Protein AF-A0A4W5PCH4-F1 (afdb_monomer_lite)

Radius of gyration: 14.99 Å; chains: 1; bounding box: 38×29×34 Å

pLDDT: mean 81.48, std 10.21, range [33.78, 93.38]

Foldseek 3Di:
DDKDKDADPPDQWDWDDDPNKIKIKGFPDGMDIDDVPDDDDGDMDIAMVPHDPDDDFDKDWDWDADPVGDDIGTAWIDTPPDIDGDDPHDDDDDD

InterPro domains:
  IPR013783 Immunoglobulin-like fold [G3DSA:2.60.40.10] (21-93)

Secondary structure (DSSP, 8-state):
--EEEEE--S-SEEEEEETTEEEEEE-S-SEEEEETTS------EEEEESPPSSPPPPEEEEEE--TTS---EEEEEEETTEEEE-TT-------

Organism: NCBI:txid62062

Sequence (95 aa):
EGTHNYTAGRSRQKVIHFNGVKLHVDSSQPSVFALRGSNATLSCQYWYEPELSSPRRVRVKWSWLPMVGGHETDVLVAIGPRIHSFGDFRYSSYS

Structure (mmCIF, N/CA/C/O backbone):
data_AF-A0A4W5PCH4-F1
#
_entry.id   AF-A0A4W5PCH4-F1
#
loop_
_atom_site.group_PDB
_atom_site.id
_atom_site.type_symbol
_atom_site.label_atom_id
_atom_site.label_alt_id
_atom_site.label_comp_id
_atom_site.label_asym_id
_atom_site.label_entity_id
_atom_site.label_seq_id
_atom_site.pdbx_PDB_ins_code
_atom_site.Cartn_x
_atom_site.Cartn_y
_atom_site.Cartn_z
_atom_site.occupancy
_atom_site.B_iso_or_equiv
_atom_site.auth_seq_id
_atom_site.auth_comp_id
_atom_site.auth_asym_id
_atom_site.auth_atom_id
_atom_site.pdbx_PDB_model_num
ATOM 1 N N . GLU A 1 1 ? 22.462 -7.958 -17.487 1.00 49.59 1 GLU A N 1
ATOM 2 C CA . GLU A 1 1 ? 21.396 -8.271 -16.511 1.00 49.59 1 GLU A CA 1
ATOM 3 C C . GLU A 1 1 ? 20.819 -6.964 -15.988 1.00 49.59 1 GLU A C 1
ATOM 5 O O . GLU A 1 1 ? 21.587 -6.032 -15.787 1.00 49.59 1 GLU A O 1
ATOM 10 N N . GLY A 1 2 ? 19.493 -6.836 -15.892 1.00 64.38 2 GLY A N 1
ATOM 11 C CA . GLY A 1 2 ? 18.829 -5.574 -15.548 1.00 64.38 2 GLY A CA 1
ATOM 12 C C . GLY A 1 2 ? 18.175 -5.642 -14.173 1.00 64.38 2 GLY A C 1
ATOM 13 O O . GLY A 1 2 ? 17.290 -6.471 -13.957 1.00 64.38 2 GLY A O 1
ATOM 14 N N . THR A 1 3 ? 18.602 -4.773 -13.261 1.00 70.31 3 THR A N 1
ATOM 15 C CA . THR A 1 3 ? 17.961 -4.563 -11.957 1.00 70.31 3 THR A CA 1
ATOM 16 C C . THR A 1 3 ? 16.929 -3.448 -12.090 1.00 70.31 3 THR A C 1
ATOM 18 O O . THR A 1 3 ? 17.234 -2.380 -12.618 1.00 70.31 3 THR A O 1
ATOM 21 N N . HIS A 1 4 ? 15.714 -3.684 -11.603 1.00 75.25 4 HIS A N 1
ATOM 22 C CA . HIS A 1 4 ? 14.641 -2.692 -11.575 1.00 75.25 4 HIS A CA 1
ATOM 23 C C . HIS A 1 4 ? 14.460 -2.159 -10.151 1.00 75.25 4 HIS A C 1
ATOM 25 O O . HIS A 1 4 ? 14.494 -2.928 -9.191 1.00 75.25 4 HIS A O 1
ATOM 31 N N . ASN A 1 5 ? 14.265 -0.844 -10.021 1.00 75.06 5 ASN A N 1
ATOM 32 C CA . ASN A 1 5 ? 13.934 -0.180 -8.762 1.00 75.06 5 ASN A CA 1
ATOM 33 C C . ASN A 1 5 ? 12.440 0.166 -8.747 1.00 75.06 5 ASN A C 1
ATOM 35 O O . ASN A 1 5 ? 11.957 0.846 -9.655 1.00 75.06 5 ASN A O 1
ATOM 39 N N . TYR A 1 6 ? 11.728 -0.290 -7.722 1.00 75.19 6 TYR A N 1
ATOM 40 C CA . TYR A 1 6 ? 10.322 0.018 -7.493 1.00 75.19 6 TYR A CA 1
ATOM 41 C C . TYR A 1 6 ? 10.214 0.890 -6.256 1.00 75.19 6 TYR A C 1
ATOM 43 O O . TYR A 1 6 ? 10.589 0.451 -5.174 1.00 75.19 6 TYR A O 1
ATOM 51 N N . THR A 1 7 ? 9.686 2.102 -6.395 1.00 70.19 7 THR A N 1
ATOM 52 C CA . THR A 1 7 ? 9.511 3.036 -5.278 1.00 70.19 7 THR A CA 1
ATOM 53 C C . THR A 1 7 ? 8.053 3.112 -4.855 1.00 70.19 7 THR A C 1
ATOM 55 O O . THR A 1 7 ? 7.158 3.149 -5.702 1.00 70.19 7 THR A O 1
ATOM 58 N N . ALA A 1 8 ? 7.814 3.195 -3.547 1.00 73.06 8 ALA A N 1
ATOM 59 C CA . ALA A 1 8 ? 6.518 3.588 -3.013 1.00 73.06 8 ALA A CA 1
ATOM 60 C C . ALA A 1 8 ? 6.138 4.992 -3.526 1.00 73.06 8 ALA A C 1
ATOM 62 O O . ALA A 1 8 ? 6.992 5.748 -4.001 1.00 73.06 8 ALA A O 1
ATOM 63 N N . GLY A 1 9 ? 4.848 5.336 -3.452 1.00 67.06 9 GLY A N 1
ATOM 64 C CA . GLY A 1 9 ? 4.349 6.641 -3.896 1.00 67.06 9 GLY A CA 1
ATOM 65 C C . GLY A 1 9 ? 5.116 7.819 -3.274 1.00 67.06 9 GLY A C 1
ATOM 66 O O . GLY A 1 9 ? 5.838 7.659 -2.294 1.00 67.06 9 GLY A O 1
ATOM 67 N N . ARG A 1 10 ? 4.938 9.030 -3.827 1.00 65.75 10 ARG A N 1
ATOM 68 C CA . ARG A 1 10 ? 5.708 10.250 -3.473 1.00 65.75 10 ARG A CA 1
ATOM 69 C C . ARG A 1 10 ? 5.880 10.528 -1.968 1.00 65.75 10 ARG A C 1
ATOM 71 O O . ARG A 1 10 ? 6.809 11.242 -1.602 1.00 65.75 10 ARG A O 1
ATOM 78 N N . SER A 1 11 ? 5.008 10.004 -1.110 1.00 68.38 11 SER A N 1
ATOM 79 C CA . SER A 1 11 ? 5.087 10.141 0.343 1.00 68.38 11 SER A CA 1
ATOM 80 C C . SER A 1 11 ? 5.047 8.766 1.007 1.00 68.38 11 SER A C 1
ATOM 82 O O . SER A 1 11 ? 4.155 7.973 0.713 1.00 68.38 11 SER A O 1
ATOM 84 N N . ARG A 1 12 ? 5.983 8.510 1.936 1.00 76.19 12 ARG A N 1
ATOM 85 C CA . ARG A 1 12 ? 5.996 7.288 2.766 1.00 76.19 12 ARG A CA 1
ATOM 86 C C . ARG A 1 12 ? 4.698 7.126 3.556 1.00 76.19 12 ARG A C 1
ATOM 88 O O . ARG A 1 12 ? 4.139 6.040 3.598 1.00 76.19 12 ARG A O 1
ATOM 95 N N . GLN A 1 13 ? 4.216 8.224 4.130 1.00 84.50 13 GLN A N 1
ATOM 96 C CA . GLN A 1 13 ? 2.972 8.275 4.882 1.00 84.50 13 GLN A CA 1
ATOM 97 C C . GLN A 1 13 ? 1.939 9.115 4.142 1.00 84.50 13 GLN A C 1
ATOM 99 O O . GLN A 1 13 ? 2.248 10.179 3.599 1.00 84.50 13 GLN A O 1
ATOM 104 N N . LYS A 1 14 ? 0.696 8.642 4.150 1.00 88.75 14 LYS A N 1
ATOM 105 C CA . LYS A 1 14 ? -0.454 9.348 3.595 1.00 88.75 14 LYS A CA 1
ATOM 106 C C . LYS A 1 14 ? -1.630 9.219 4.550 1.00 88.75 14 LYS A C 1
ATOM 108 O O . LYS A 1 14 ? -1.921 8.131 5.033 1.00 88.75 14 LYS A O 1
ATOM 113 N N . VAL A 1 15 ? -2.328 10.326 4.782 1.00 90.44 15 VAL A N 1
ATOM 114 C CA . VAL A 1 15 ? -3.576 10.349 5.550 1.00 90.44 15 VAL A CA 1
ATOM 115 C C . VAL A 1 15 ? -4.711 10.736 4.615 1.00 90.44 15 VAL A C 1
ATOM 117 O O . VAL A 1 15 ? -4.590 11.684 3.839 1.00 90.44 15 VAL A O 1
ATOM 120 N N . ILE A 1 16 ? -5.804 9.981 4.662 1.00 89.38 16 ILE A N 1
ATOM 121 C CA . ILE A 1 16 ? -7.004 10.230 3.864 1.00 89.38 16 ILE A CA 1
ATOM 122 C C . ILE A 1 16 ? -8.184 10.429 4.814 1.00 89.38 16 ILE A C 1
ATOM 124 O O . ILE A 1 16 ? -8.408 9.612 5.700 1.00 89.38 16 ILE A O 1
ATOM 128 N N . HIS A 1 17 ? -8.934 11.514 4.640 1.00 90.00 17 HIS A N 1
ATOM 129 C CA . HIS A 1 17 ? -10.034 11.883 5.530 1.00 90.00 17 HIS A CA 1
ATOM 130 C C . HIS A 1 17 ? -11.388 11.480 4.935 1.00 90.00 17 HIS A C 1
ATOM 132 O O . HIS A 1 17 ? -11.685 11.809 3.788 1.00 90.00 17 HIS A O 1
ATOM 138 N N . PHE A 1 18 ? -12.223 10.810 5.732 1.00 84.25 18 PHE A N 1
ATOM 139 C CA . PHE A 1 18 ? -13.570 10.372 5.361 1.00 84.25 18 PHE A CA 1
ATOM 140 C C . PHE A 1 18 ? -14.532 10.530 6.543 1.00 84.25 18 PHE A C 1
ATOM 142 O O . PHE A 1 18 ? -14.406 9.802 7.520 1.00 84.25 18 PHE A O 1
ATOM 149 N N . ASN A 1 19 ? -15.522 11.426 6.455 1.00 85.00 19 ASN A N 1
ATOM 150 C CA . ASN A 1 19 ? -16.628 11.543 7.426 1.00 85.00 19 ASN A CA 1
ATOM 151 C C . ASN A 1 19 ? -16.201 11.429 8.909 1.00 85.00 19 ASN A C 1
ATOM 153 O O . ASN A 1 19 ? -16.767 10.642 9.664 1.00 85.00 19 ASN A O 1
ATOM 157 N N . GLY A 1 20 ? -15.172 12.178 9.317 1.00 85.06 20 GLY A N 1
ATOM 158 C CA . GLY A 1 20 ? -14.669 12.177 10.700 1.00 85.06 20 GLY A CA 1
ATOM 159 C C . GLY A 1 20 ? -13.698 11.042 11.056 1.00 85.06 20 GLY A C 1
ATOM 160 O O . GLY A 1 20 ? -13.194 11.016 12.173 1.00 85.06 20 GLY A O 1
ATOM 161 N N . VAL A 1 21 ? -13.387 10.146 10.118 1.00 89.88 21 VAL A N 1
ATOM 162 C CA . VAL A 1 21 ? -12.379 9.087 10.254 1.00 89.88 21 VAL A CA 1
ATOM 163 C C . VAL A 1 21 ? -11.171 9.411 9.377 1.00 89.88 21 VAL A C 1
ATOM 165 O O . VAL A 1 21 ? -11.308 9.888 8.248 1.00 89.88 21 VAL A O 1
ATOM 168 N N . LYS A 1 22 ? -9.974 9.124 9.879 1.00 92.62 22 LYS A N 1
ATOM 169 C CA . LYS A 1 22 ? -8.722 9.160 9.125 1.00 92.62 22 LYS A CA 1
ATOM 170 C C . LYS A 1 22 ? -8.321 7.740 8.743 1.00 92.62 22 LYS A C 1
ATOM 172 O O . LYS A 1 22 ? -8.353 6.839 9.573 1.00 92.62 22 LYS A O 1
ATOM 177 N N . LEU A 1 23 ? -7.922 7.544 7.495 1.00 90.44 23 LEU A N 1
ATOM 178 C CA . LEU A 1 23 ? -7.235 6.347 7.029 1.00 90.44 23 LEU A CA 1
ATOM 179 C C . LEU A 1 23 ? -5.758 6.689 6.875 1.00 90.44 23 LEU A C 1
ATOM 181 O O . LEU A 1 23 ? -5.385 7.470 5.996 1.00 90.44 23 LEU A O 1
ATOM 185 N N . HIS A 1 24 ? -4.938 6.105 7.733 1.00 91.75 24 HIS A N 1
ATOM 186 C CA . HIS A 1 24 ? -3.492 6.189 7.655 1.00 91.75 24 HIS A CA 1
ATOM 187 C C . HIS A 1 24 ? -2.993 5.096 6.721 1.00 91.75 24 HIS A C 1
ATOM 189 O O . HIS A 1 24 ? -3.463 3.963 6.781 1.00 91.75 24 HIS A O 1
ATOM 195 N N . VAL A 1 25 ? -2.055 5.449 5.852 1.00 89.25 25 VAL A N 1
ATOM 196 C CA . VAL A 1 25 ? -1.360 4.535 4.953 1.00 89.25 25 VAL A CA 1
ATOM 197 C C . VAL A 1 25 ? 0.127 4.769 5.147 1.00 89.25 25 VAL A C 1
ATOM 199 O O . VAL A 1 25 ? 0.599 5.895 4.983 1.00 89.25 25 VAL A O 1
ATOM 202 N N . ASP A 1 26 ? 0.850 3.711 5.483 1.00 89.75 26 ASP A N 1
ATOM 203 C CA . ASP A 1 26 ? 2.291 3.733 5.680 1.00 89.75 26 ASP A CA 1
ATOM 204 C C . ASP A 1 26 ? 2.967 2.733 4.743 1.00 89.75 26 ASP A C 1
ATOM 206 O O . ASP A 1 26 ? 2.684 1.534 4.750 1.00 89.75 26 ASP A O 1
ATOM 210 N N . SER A 1 27 ? 3.857 3.242 3.901 1.00 85.56 27 SER A N 1
ATOM 211 C CA . SER A 1 27 ? 4.721 2.441 3.039 1.00 85.56 27 SER A CA 1
ATOM 212 C C . SER A 1 27 ? 6.067 2.280 3.736 1.00 85.56 27 SER A C 1
ATOM 214 O O . SER A 1 27 ? 6.993 3.066 3.518 1.00 85.56 27 SER A O 1
ATOM 216 N N . SER A 1 28 ? 6.162 1.261 4.594 1.00 76.62 28 SER A N 1
ATOM 217 C CA . SER A 1 28 ? 7.341 1.022 5.435 1.00 76.62 28 SER A CA 1
ATOM 218 C C . SER A 1 28 ? 8.618 0.802 4.620 1.00 76.62 28 SER A C 1
ATOM 220 O O . SER A 1 28 ? 9.699 1.225 5.033 1.00 76.62 28 SER A O 1
ATOM 222 N N . GLN A 1 29 ? 8.499 0.198 3.432 1.00 80.25 29 GLN A N 1
ATOM 223 C CA . GLN A 1 29 ? 9.593 0.072 2.472 1.00 80.25 29 GLN A CA 1
ATOM 224 C C . GLN A 1 29 ? 9.440 1.119 1.357 1.00 80.25 29 GLN A C 1
ATOM 226 O O . GLN A 1 29 ? 8.538 1.005 0.526 1.00 80.25 29 GLN A O 1
ATOM 23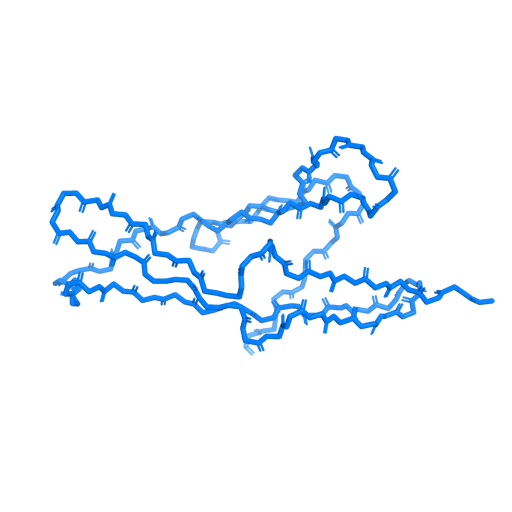1 N N . PRO A 1 30 ? 10.315 2.143 1.309 1.00 76.38 30 PRO A N 1
ATOM 232 C CA . PRO A 1 30 ? 10.226 3.224 0.326 1.00 76.38 30 PRO A CA 1
ATOM 233 C C . PRO A 1 30 ? 10.617 2.775 -1.083 1.00 76.38 30 PRO A C 1
ATOM 235 O O . PRO A 1 30 ? 10.221 3.407 -2.059 1.00 76.38 30 PRO A O 1
ATOM 238 N N . SER A 1 31 ? 11.432 1.726 -1.187 1.00 81.62 31 SER A N 1
ATOM 239 C CA . SER A 1 31 ? 11.941 1.215 -2.448 1.00 81.62 31 SER A CA 1
ATOM 240 C C . SER A 1 31 ? 12.434 -0.216 -2.311 1.00 81.62 31 SER A C 1
ATOM 242 O O . SER A 1 31 ? 13.020 -0.558 -1.283 1.00 81.62 31 SER A O 1
ATOM 244 N N . VAL A 1 32 ? 12.287 -1.007 -3.369 1.00 85.75 32 VAL A N 1
ATOM 245 C CA . VAL A 1 32 ? 12.888 -2.339 -3.484 1.00 85.75 32 VAL A CA 1
ATOM 246 C C . VAL A 1 32 ? 13.578 -2.503 -4.829 1.00 85.75 32 VAL A C 1
ATOM 248 O O . VAL A 1 32 ? 13.090 -2.038 -5.860 1.00 85.75 32 VAL A O 1
ATOM 251 N N . PHE A 1 33 ? 14.714 -3.194 -4.809 1.00 83.44 33 PHE A N 1
ATOM 252 C CA . PHE A 1 33 ? 15.426 -3.606 -6.010 1.00 83.44 33 PHE A CA 1
ATOM 253 C C . PHE A 1 33 ? 15.127 -5.073 -6.280 1.00 83.44 33 PHE A C 1
ATOM 255 O O . PHE A 1 33 ? 15.217 -5.900 -5.375 1.00 83.44 33 PHE A O 1
ATOM 262 N N . ALA A 1 34 ? 14.791 -5.395 -7.522 1.00 84.06 34 ALA A N 1
ATOM 263 C CA . ALA A 1 34 ? 14.596 -6.773 -7.942 1.00 84.06 34 ALA A CA 1
ATOM 264 C C . ALA A 1 34 ? 15.239 -7.014 -9.304 1.00 84.06 34 ALA A C 1
ATOM 266 O O . ALA A 1 34 ? 15.301 -6.121 -10.157 1.00 84.06 34 ALA A O 1
ATOM 267 N N . LEU A 1 35 ? 15.724 -8.235 -9.502 1.00 85.50 35 LEU A N 1
ATOM 268 C CA . LEU A 1 35 ? 16.200 -8.678 -10.801 1.00 85.50 35 LEU A CA 1
ATOM 269 C C . LEU A 1 35 ? 15.005 -8.845 -11.738 1.00 85.50 35 LEU A C 1
ATOM 271 O O . LEU A 1 35 ? 13.889 -9.172 -11.328 1.00 85.50 35 LEU A O 1
ATOM 275 N N . ARG A 1 36 ? 15.226 -8.622 -13.031 1.00 79.94 36 ARG A N 1
ATOM 276 C CA . ARG A 1 36 ? 14.185 -8.874 -14.024 1.00 79.94 36 ARG A CA 1
ATOM 277 C C . ARG A 1 36 ? 13.718 -10.335 -13.941 1.00 79.94 36 ARG A C 1
ATOM 279 O O . ARG A 1 36 ? 14.524 -11.249 -14.075 1.00 79.94 36 ARG A O 1
ATOM 286 N N . GLY A 1 37 ? 12.414 -10.535 -13.753 1.00 78.94 37 GLY A N 1
ATOM 287 C CA . GLY A 1 37 ? 11.800 -11.860 -13.621 1.00 78.94 37 GLY A CA 1
ATOM 288 C C . GLY A 1 37 ? 11.802 -12.439 -12.202 1.00 78.94 37 GLY A C 1
ATOM 289 O O . GLY A 1 37 ? 11.233 -13.510 -12.009 1.00 78.94 37 GLY A O 1
ATOM 290 N N . SER A 1 38 ? 12.390 -11.754 -11.213 1.00 81.88 38 SER A N 1
ATOM 291 C CA . SER A 1 38 ? 12.282 -12.144 -9.803 1.00 81.88 38 SER A CA 1
ATOM 292 C C . SER A 1 38 ? 11.083 -11.483 -9.118 1.00 81.88 38 SER A C 1
ATOM 294 O O . SER A 1 38 ? 10.557 -10.472 -9.585 1.00 81.88 38 SER A O 1
ATOM 296 N N . ASN A 1 39 ? 10.686 -12.019 -7.963 1.00 82.19 39 ASN A N 1
ATOM 297 C CA . ASN A 1 39 ? 9.634 -11.420 -7.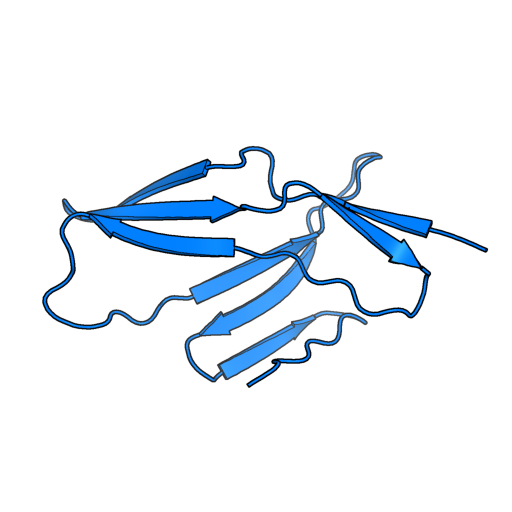146 1.00 82.19 39 ASN A CA 1
ATOM 298 C C . ASN A 1 39 ? 10.139 -10.151 -6.449 1.00 82.19 39 ASN A C 1
ATOM 300 O O . ASN A 1 39 ? 11.271 -10.102 -5.967 1.00 82.19 39 ASN A O 1
ATOM 304 N N . ALA A 1 40 ? 9.273 -9.144 -6.371 1.00 81.75 40 ALA A N 1
ATOM 305 C CA . ALA A 1 40 ? 9.486 -7.927 -5.602 1.00 81.75 40 ALA A CA 1
ATOM 306 C C . ALA A 1 40 ? 8.288 -7.720 -4.673 1.00 81.75 40 ALA A C 1
ATOM 308 O O . ALA A 1 40 ? 7.142 -7.808 -5.117 1.00 81.75 40 ALA A O 1
ATOM 309 N N . THR A 1 41 ? 8.550 -7.420 -3.403 1.00 83.62 41 THR A N 1
ATOM 310 C CA . THR A 1 41 ? 7.499 -7.187 -2.408 1.00 83.62 41 THR A CA 1
ATOM 311 C C . THR A 1 41 ? 7.635 -5.780 -1.856 1.00 83.62 41 THR A C 1
ATOM 313 O O . THR A 1 41 ? 8.621 -5.476 -1.199 1.00 83.62 41 THR A O 1
ATOM 316 N N . LEU A 1 42 ? 6.634 -4.934 -2.095 1.00 83.62 42 LEU A N 1
ATOM 317 C CA . LEU A 1 42 ? 6.505 -3.631 -1.445 1.00 83.62 42 LEU A CA 1
ATOM 318 C C . LEU A 1 42 ? 5.491 -3.738 -0.307 1.00 83.62 42 LEU A C 1
ATOM 320 O O . LEU A 1 42 ? 4.310 -3.998 -0.539 1.00 83.62 42 LEU A O 1
ATOM 324 N N . SER A 1 43 ? 5.947 -3.546 0.929 1.00 85.00 43 SER A N 1
ATOM 325 C CA . SER A 1 43 ? 5.082 -3.588 2.106 1.00 85.00 43 SER A CA 1
ATOM 326 C C . SER A 1 43 ? 4.362 -2.259 2.325 1.00 85.00 43 SER A C 1
ATOM 328 O O . SER A 1 43 ? 4.980 -1.193 2.358 1.00 85.00 43 SER A O 1
ATOM 330 N N . CYS A 1 44 ? 3.049 -2.336 2.536 1.00 84.25 44 CYS A N 1
ATOM 331 C CA . CYS A 1 44 ? 2.215 -1.203 2.910 1.00 84.25 44 CYS A CA 1
ATOM 332 C C . CYS A 1 44 ? 1.242 -1.625 4.013 1.00 84.25 44 CYS A C 1
ATOM 334 O O . CYS A 1 44 ? 0.645 -2.700 3.944 1.00 84.25 44 CYS A O 1
ATOM 336 N N . GLN A 1 45 ? 1.102 -0.782 5.030 1.00 88.19 45 GLN A N 1
ATOM 337 C CA . GLN A 1 45 ? 0.184 -0.959 6.147 1.00 88.19 45 GLN A CA 1
ATOM 338 C C . GLN A 1 45 ? -0.839 0.169 6.150 1.00 88.19 45 GLN A C 1
ATOM 340 O O . GLN A 1 45 ? -0.561 1.278 5.694 1.00 88.19 45 GLN A O 1
ATOM 345 N N . TYR A 1 46 ? -2.032 -0.110 6.665 1.00 88.81 46 TYR A N 1
ATOM 346 C CA . TYR A 1 46 ? -3.053 0.909 6.845 1.00 88.81 46 TYR A CA 1
ATOM 347 C C . TYR A 1 46 ? -3.849 0.661 8.121 1.00 88.81 46 TYR A C 1
ATOM 349 O O . TYR A 1 46 ? -4.040 -0.484 8.528 1.00 88.81 46 TYR A O 1
ATOM 357 N N . TRP A 1 47 ? -4.334 1.737 8.731 1.00 90.81 47 TRP A N 1
ATOM 358 C CA . TRP A 1 47 ? -5.209 1.677 9.898 1.00 90.81 47 TRP A CA 1
ATOM 359 C C . TRP A 1 47 ? -6.152 2.879 9.932 1.00 90.81 47 TRP A C 1
ATOM 361 O O . TRP A 1 47 ? -5.896 3.917 9.315 1.00 90.81 47 TRP A O 1
ATOM 371 N N . TYR A 1 48 ? -7.268 2.720 10.640 1.00 91.25 48 TYR A N 1
ATOM 372 C CA . TYR A 1 48 ? -8.261 3.770 10.824 1.00 91.25 48 TYR A CA 1
ATOM 373 C C . TYR A 1 48 ? -8.083 4.451 12.182 1.00 91.25 48 TYR A C 1
ATOM 375 O O . TYR A 1 48 ? -7.825 3.781 13.179 1.00 91.25 48 TYR A O 1
ATOM 383 N N . GLU A 1 49 ? -8.254 5.770 12.216 1.00 93.38 49 GLU A N 1
ATOM 384 C CA . GLU A 1 49 ? -8.310 6.565 13.442 1.00 93.38 49 GLU A CA 1
ATOM 385 C C . GLU A 1 49 ? -9.593 7.426 13.436 1.00 93.38 49 GLU A C 1
ATOM 387 O O . 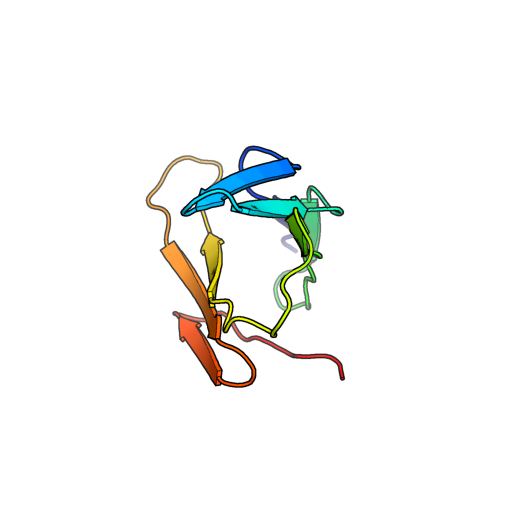GLU A 1 49 ? -9.755 8.261 12.537 1.00 93.38 49 GLU A O 1
ATOM 392 N N . PRO A 1 50 ? -10.515 7.253 14.404 1.00 92.25 50 PRO A N 1
ATOM 393 C CA . PRO A 1 50 ? -10.510 6.218 15.442 1.00 92.25 50 PRO 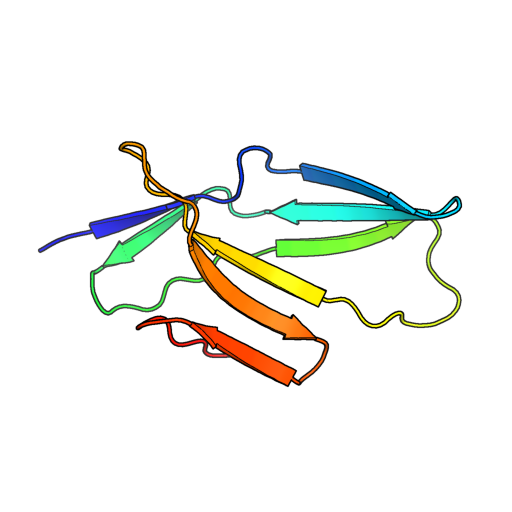A CA 1
ATOM 394 C C . PRO A 1 50 ? -10.695 4.809 14.858 1.00 92.25 50 PRO A C 1
ATOM 396 O O . PRO A 1 50 ? -11.132 4.647 13.713 1.00 92.25 50 PRO A O 1
ATOM 399 N N . GLU A 1 51 ? -10.374 3.793 15.659 1.00 90.12 51 GLU A N 1
ATOM 400 C CA . GLU A 1 51 ? -10.616 2.403 15.282 1.00 90.12 51 GLU A CA 1
ATOM 401 C C . GLU A 1 51 ? -12.107 2.190 14.985 1.00 90.12 51 GLU A C 1
ATOM 403 O O . GLU A 1 51 ? -12.996 2.695 15.677 1.00 90.12 51 GLU A O 1
ATOM 408 N N . LEU A 1 52 ? -12.391 1.486 13.893 1.00 87.44 52 LEU A N 1
ATOM 409 C CA . LEU A 1 52 ? -13.757 1.281 13.440 1.00 87.44 52 LEU A CA 1
ATOM 410 C C . LEU A 1 52 ? -14.420 0.173 14.254 1.00 87.44 52 LEU A C 1
ATOM 412 O O . LEU A 1 52 ? -13.863 -0.908 14.404 1.00 87.44 52 LEU A O 1
ATOM 416 N N . SER A 1 53 ? -15.671 0.390 14.659 1.00 87.25 53 SER A N 1
ATOM 417 C CA . SER A 1 53 ? -16.483 -0.632 15.334 1.00 87.25 53 SER A CA 1
ATOM 418 C C . SER A 1 53 ? -16.763 -1.874 14.478 1.00 87.25 53 SER A C 1
ATOM 420 O O . SER A 1 53 ? -17.166 -2.908 15.001 1.00 87.25 53 SER A O 1
ATOM 422 N N . SER A 1 54 ? -16.578 -1.783 13.157 1.00 84.69 54 SER A N 1
ATOM 423 C CA . SER A 1 54 ? -16.707 -2.905 12.226 1.00 84.69 54 SER A CA 1
ATOM 424 C C . SER A 1 54 ? -15.689 -2.801 11.082 1.00 84.69 54 SER A C 1
ATOM 426 O O . SER A 1 54 ? -15.413 -1.689 10.609 1.00 84.69 54 SER A O 1
ATOM 428 N N . PRO A 1 55 ? -15.148 -3.935 10.586 1.00 80.12 55 PRO A N 1
ATOM 429 C CA . PRO A 1 55 ? -14.245 -3.932 9.442 1.00 80.12 55 PRO A CA 1
ATOM 430 C C . PRO A 1 55 ? -14.932 -3.350 8.204 1.00 80.12 55 PRO A C 1
ATOM 432 O O . PRO A 1 55 ? -15.958 -3.853 7.741 1.00 80.12 55 PRO A O 1
ATOM 435 N N . ARG A 1 56 ? -14.350 -2.299 7.622 1.00 82.25 56 ARG A N 1
ATOM 436 C CA . ARG A 1 56 ? -14.784 -1.774 6.322 1.00 82.25 56 ARG A CA 1
ATOM 437 C C . ARG A 1 56 ? -14.041 -2.488 5.203 1.00 82.25 56 ARG A C 1
ATOM 439 O O . ARG A 1 56 ? -12.854 -2.780 5.316 1.00 82.25 56 ARG A O 1
ATOM 446 N N . ARG A 1 57 ? -14.725 -2.734 4.083 1.00 81.62 57 ARG A N 1
ATOM 447 C CA . ARG A 1 57 ? -14.057 -3.232 2.873 1.00 81.62 57 ARG A CA 1
ATOM 448 C C . ARG A 1 57 ? -13.104 -2.159 2.357 1.00 81.62 57 ARG A C 1
ATOM 450 O O . ARG A 1 57 ? -13.547 -1.092 1.940 1.00 81.62 57 ARG A O 1
ATOM 457 N N . VAL A 1 58 ? -11.814 -2.473 2.348 1.00 84.06 58 VAL A N 1
ATOM 458 C CA . VAL A 1 58 ? -10.770 -1.600 1.808 1.00 84.06 58 VAL A CA 1
ATOM 459 C C . VAL A 1 58 ? -10.440 -2.024 0.386 1.00 84.06 58 VAL A C 1
ATOM 461 O O . VAL A 1 58 ? -10.289 -3.213 0.101 1.00 84.06 58 VAL A O 1
ATOM 464 N N . ARG A 1 59 ? -10.344 -1.040 -0.512 1.00 88.31 59 ARG A N 1
ATOM 465 C CA . ARG A 1 59 ? -9.790 -1.223 -1.852 1.00 88.31 59 ARG A CA 1
ATOM 466 C C . ARG A 1 59 ? -8.339 -0.770 -1.836 1.00 88.31 59 ARG A C 1
ATOM 468 O O . ARG A 1 59 ? -8.071 0.418 -1.685 1.00 88.31 59 ARG A O 1
ATOM 475 N N . VAL A 1 60 ? -7.424 -1.706 -2.037 1.00 86.56 60 VAL A N 1
ATOM 476 C CA . VAL A 1 60 ? -6.004 -1.419 -2.236 1.00 86.56 60 VAL A CA 1
ATOM 477 C C . VAL A 1 60 ? -5.758 -1.348 -3.737 1.00 86.56 60 VAL A C 1
ATOM 479 O O . VAL A 1 60 ? -6.156 -2.251 -4.471 1.00 86.56 60 VAL A O 1
ATOM 482 N N . LYS A 1 61 ? -5.141 -0.263 -4.204 1.00 88.12 61 LYS A N 1
ATOM 483 C CA . LYS A 1 61 ? -4.747 -0.090 -5.603 1.00 88.12 61 LYS A CA 1
ATOM 484 C C . LYS A 1 61 ? -3.252 0.173 -5.661 1.00 88.12 61 LYS A C 1
ATOM 486 O O . LYS A 1 61 ? -2.772 1.084 -4.993 1.00 88.12 61 LYS A O 1
ATOM 491 N N . TRP A 1 62 ? -2.566 -0.608 -6.478 1.00 86.44 62 TRP A N 1
ATOM 492 C CA . TRP A 1 62 ? -1.181 -0.387 -6.850 1.00 86.44 62 TRP A CA 1
ATOM 493 C C . TRP A 1 62 ? -1.132 0.092 -8.288 1.00 86.44 62 TRP A C 1
ATOM 495 O O . TRP A 1 62 ? -1.776 -0.476 -9.174 1.00 86.44 62 TRP A O 1
ATOM 505 N N . SER A 1 63 ? -0.348 1.132 -8.495 1.00 86.44 63 SER A N 1
ATOM 506 C CA . SER A 1 63 ? -0.074 1.731 -9.786 1.00 86.44 63 SER A CA 1
ATOM 507 C C . SER A 1 63 ? 1.429 1.898 -9.942 1.00 86.44 63 SER A C 1
ATOM 509 O O . SER A 1 63 ? 2.172 2.034 -8.967 1.00 86.44 63 SER A O 1
ATOM 511 N N . TRP A 1 64 ? 1.878 1.851 -1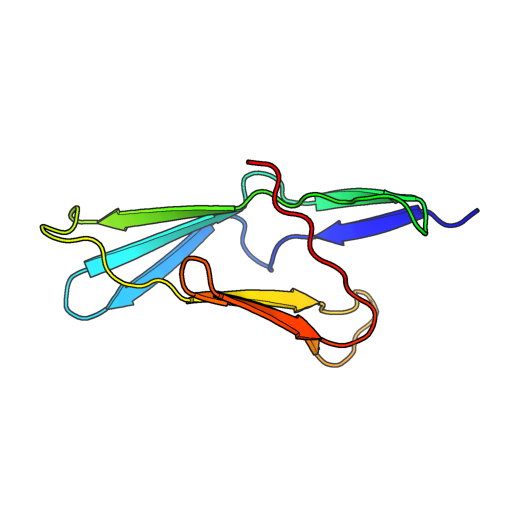1.186 1.00 84.25 64 TRP A N 1
ATOM 512 C CA . TRP A 1 64 ? 3.262 2.061 -11.556 1.00 84.25 64 TRP A CA 1
ATOM 513 C C . TRP A 1 64 ? 3.384 3.387 -12.291 1.00 84.25 64 TRP A C 1
ATOM 515 O O . TRP A 1 64 ? 2.671 3.639 -13.263 1.00 84.25 64 TRP A O 1
ATOM 525 N N . LEU A 1 65 ? 4.296 4.232 -11.816 1.00 84.69 65 LEU A N 1
ATOM 526 C CA . LEU A 1 65 ? 4.670 5.477 -12.468 1.00 84.69 65 LEU A CA 1
ATOM 527 C C . LEU A 1 65 ? 6.141 5.377 -12.899 1.00 84.69 65 LEU A C 1
ATOM 529 O O . LEU A 1 65 ? 7.008 5.217 -12.034 1.00 84.69 65 LEU A O 1
ATOM 533 N N . PRO A 1 66 ? 6.449 5.473 -14.204 1.00 81.50 66 PRO A N 1
ATOM 534 C CA . PRO A 1 66 ? 7.826 5.461 -14.682 1.00 81.50 66 PRO A CA 1
ATOM 535 C C . PRO A 1 66 ? 8.637 6.641 -14.131 1.00 81.50 66 PRO A C 1
ATOM 537 O O . PRO A 1 66 ? 8.164 7.777 -14.101 1.00 81.50 66 PRO A O 1
ATOM 540 N N . MET A 1 67 ? 9.897 6.392 -13.761 1.00 76.56 67 MET A N 1
ATOM 541 C CA . MET A 1 67 ? 10.796 7.435 -13.247 1.00 76.56 67 MET A CA 1
ATOM 542 C C . MET A 1 67 ? 11.126 8.508 -14.299 1.00 76.56 67 MET A C 1
ATOM 544 O O . MET A 1 67 ? 11.293 9.674 -13.955 1.00 76.56 67 MET A O 1
ATOM 548 N N . VAL A 1 68 ? 11.196 8.130 -15.579 1.00 80.06 68 VAL A N 1
ATOM 549 C CA . VAL A 1 68 ? 11.642 9.001 -16.688 1.00 80.06 68 VAL A CA 1
ATOM 550 C C . VAL A 1 68 ? 10.487 9.829 -17.283 1.00 80.06 68 VAL A C 1
ATOM 552 O O . VAL A 1 68 ? 10.541 10.277 -18.422 1.00 80.06 68 VAL A O 1
ATOM 555 N N . GLY A 1 69 ? 9.424 10.050 -16.507 1.00 72.81 69 GLY A N 1
ATOM 556 C CA . GLY A 1 69 ? 8.185 10.638 -17.009 1.00 72.81 69 GLY A CA 1
ATOM 557 C C . GLY A 1 69 ? 7.366 9.631 -17.822 1.00 72.81 69 GLY A C 1
ATOM 558 O O . GLY A 1 69 ? 7.887 8.687 -18.413 1.00 72.81 69 GLY A O 1
ATOM 559 N N . GLY A 1 70 ? 6.047 9.792 -17.790 1.00 82.44 70 GLY A N 1
ATOM 560 C CA . GLY A 1 70 ? 5.106 8.863 -18.405 1.00 82.44 70 GLY A CA 1
ATOM 561 C C . GLY A 1 70 ? 3.768 8.855 -17.678 1.00 82.44 70 GLY A C 1
ATOM 562 O O . GLY A 1 70 ? 3.579 9.562 -16.685 1.00 82.44 70 GLY A O 1
ATOM 563 N N . HIS A 1 71 ? 2.839 8.050 -18.185 1.00 84.94 71 HIS A N 1
ATOM 564 C CA . HIS A 1 71 ? 1.529 7.887 -17.573 1.00 84.94 71 HIS A CA 1
ATOM 565 C C . HIS A 1 71 ? 1.581 6.844 -16.460 1.00 84.94 71 HIS A C 1
ATOM 567 O O . HIS A 1 71 ? 2.154 5.764 -16.615 1.00 84.94 71 HIS A O 1
ATOM 573 N N . GLU A 1 72 ? 0.956 7.176 -15.336 1.00 86.94 72 GLU A N 1
ATOM 574 C CA . GLU A 1 72 ? 0.671 6.206 -14.288 1.00 86.94 72 GLU A CA 1
ATOM 575 C C . GLU A 1 72 ? -0.234 5.103 -14.854 1.00 86.94 72 GLU A C 1
ATOM 577 O O . GLU A 1 72 ? -1.262 5.393 -15.466 1.00 86.94 72 GLU A O 1
ATOM 582 N N . THR A 1 73 ? 0.155 3.844 -14.666 1.00 88.06 73 THR A N 1
ATOM 583 C CA . THR A 1 73 ? -0.599 2.675 -15.139 1.00 88.06 73 THR A CA 1
ATOM 584 C C . THR A 1 73 ? -1.023 1.826 -13.949 1.00 88.06 73 THR A C 1
ATOM 586 O O . THR A 1 73 ? -0.233 1.601 -13.031 1.00 88.06 73 THR A O 1
ATOM 589 N N . ASP A 1 74 ? -2.266 1.348 -13.941 1.00 87.94 74 ASP A N 1
ATOM 590 C CA . ASP A 1 74 ? -2.727 0.430 -12.901 1.00 87.94 74 ASP A CA 1
ATOM 591 C C . ASP A 1 74 ? -2.006 -0.922 -13.018 1.00 87.94 74 ASP A C 1
ATOM 593 O O . ASP A 1 74 ? -1.808 -1.445 -14.111 1.00 87.94 74 ASP A O 1
ATOM 597 N N . VAL A 1 75 ? -1.606 -1.478 -11.873 1.00 87.56 75 VAL A N 1
ATOM 598 C CA . VAL A 1 75 ? -0.874 -2.752 -11.763 1.00 87.56 75 VAL A CA 1
ATOM 599 C C . VAL A 1 75 ? -1.756 -3.816 -11.123 1.00 87.56 75 VAL A C 1
ATOM 601 O O . VAL A 1 75 ? -1.897 -4.925 -11.637 1.00 87.56 75 VAL A O 1
ATOM 604 N N . LEU A 1 76 ? -2.368 -3.476 -9.988 1.00 89.19 76 LEU A N 1
ATOM 605 C CA . LEU A 1 76 ? -3.152 -4.403 -9.180 1.00 89.19 76 LEU A CA 1
ATOM 606 C C . LEU A 1 76 ? -4.250 -3.661 -8.423 1.00 89.19 76 LEU A C 1
ATOM 608 O O . LEU A 1 76 ? -4.025 -2.586 -7.868 1.00 89.19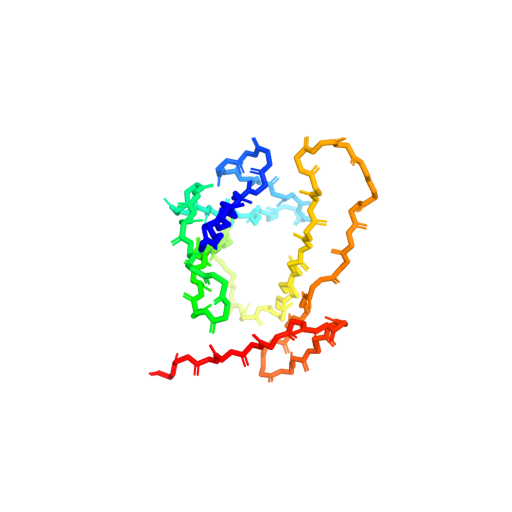 76 LEU A O 1
ATOM 612 N N . VAL A 1 77 ? -5.421 -4.277 -8.311 1.00 89.81 77 VAL A N 1
ATOM 613 C CA . VAL A 1 77 ? -6.479 -3.868 -7.386 1.00 89.81 77 VAL A CA 1
ATOM 614 C C . VAL A 1 77 ? -6.891 -5.062 -6.536 1.00 89.81 77 VAL A C 1
ATOM 616 O O . VAL A 1 77 ? -7.192 -6.125 -7.070 1.00 89.81 77 VAL A O 1
ATOM 619 N N . ALA A 1 78 ? -6.972 -4.866 -5.222 1.00 89.00 78 ALA A N 1
ATOM 620 C CA . ALA A 1 78 ? -7.493 -5.847 -4.279 1.00 89.00 78 ALA A CA 1
ATOM 621 C C . ALA A 1 78 ? -8.645 -5.262 -3.449 1.00 89.00 78 ALA A C 1
ATOM 623 O O . ALA A 1 78 ? -8.584 -4.113 -3.010 1.00 89.00 78 ALA A O 1
ATOM 624 N N . ILE A 1 79 ? -9.703 -6.048 -3.230 1.00 88.44 79 ILE A N 1
ATOM 625 C CA . ILE A 1 79 ? -10.822 -5.727 -2.331 1.00 88.44 79 ILE A CA 1
ATOM 626 C C . ILE A 1 79 ? -11.151 -6.968 -1.498 1.00 88.44 79 ILE A C 1
ATOM 628 O O . ILE A 1 79 ? -11.911 -7.843 -1.932 1.00 88.44 79 ILE A O 1
ATOM 632 N N . GLY A 1 80 ? -10.598 -7.036 -0.286 1.00 81.81 80 GLY A N 1
ATOM 633 C CA . GLY A 1 80 ? -10.600 -8.272 0.499 1.00 81.81 80 GLY A CA 1
ATOM 634 C C . GLY A 1 80 ? -9.887 -9.391 -0.279 1.00 81.81 80 GLY A C 1
ATOM 635 O O . GLY A 1 80 ? -8.800 -9.141 -0.792 1.00 81.81 80 GLY A O 1
ATOM 636 N N . PRO A 1 81 ? -10.487 -10.585 -0.446 1.00 81.75 81 PRO A N 1
ATOM 637 C CA . PRO A 1 81 ? -9.855 -11.694 -1.168 1.00 81.75 81 PRO A CA 1
ATOM 638 C C . PRO A 1 81 ? -9.921 -11.555 -2.698 1.00 81.75 81 PRO A C 1
ATOM 640 O O . PRO A 1 81 ? -9.362 -12.376 -3.419 1.00 81.75 81 PRO A O 1
ATOM 643 N N . ARG A 1 82 ? -10.648 -10.560 -3.226 1.00 88.38 82 ARG A N 1
ATOM 644 C CA . ARG A 1 82 ? -10.803 -10.377 -4.676 1.00 88.38 82 ARG A CA 1
ATOM 645 C C . ARG A 1 82 ? -9.651 -9.552 -5.210 1.00 88.38 82 ARG A C 1
ATOM 647 O O . ARG A 1 82 ? -9.462 -8.427 -4.751 1.00 88.38 82 ARG A O 1
ATOM 654 N N . ILE A 1 83 ? -8.949 -10.087 -6.199 1.00 88.50 83 ILE A N 1
ATOM 655 C CA . ILE A 1 83 ? -7.758 -9.474 -6.781 1.00 88.50 83 ILE A CA 1
ATOM 656 C C . ILE A 1 83 ? -7.924 -9.406 -8.295 1.00 88.50 83 ILE A C 1
ATOM 658 O O . ILE A 1 83 ? -8.409 -10.347 -8.919 1.00 88.50 83 ILE A O 1
ATOM 662 N N . HIS A 1 84 ? -7.528 -8.280 -8.873 1.00 89.81 84 HIS A N 1
ATOM 663 C CA . HIS A 1 84 ? -7.478 -8.072 -10.308 1.00 89.81 84 HIS A CA 1
ATOM 664 C C . HIS A 1 84 ? -6.133 -7.448 -10.679 1.00 89.81 84 HIS A C 1
ATOM 666 O O . HIS A 1 84 ? -5.791 -6.376 -10.176 1.00 89.81 84 HIS A O 1
ATOM 672 N N . SER A 1 85 ? -5.367 -8.138 -11.520 1.00 89.69 85 SER A N 1
ATOM 673 C CA . SER A 1 85 ? -4.073 -7.693 -12.041 1.00 89.69 85 SER A CA 1
ATOM 674 C C . SER A 1 85 ? -4.211 -7.161 -13.464 1.00 89.69 85 SER A C 1
ATOM 676 O O . SER A 1 85 ? -5.021 -7.668 -14.239 1.00 89.69 85 SER A O 1
ATOM 678 N N . PHE A 1 86 ? -3.394 -6.172 -13.812 1.00 86.38 86 PHE A N 1
ATOM 679 C CA . PHE A 1 86 ? -3.364 -5.547 -15.132 1.00 86.38 86 PHE A CA 1
ATOM 680 C C . PHE A 1 86 ? -2.030 -5.828 -15.836 1.00 86.38 86 PHE A C 1
ATOM 682 O O . PHE A 1 86 ? -0.986 -5.913 -15.189 1.00 86.38 86 PHE A O 1
ATOM 689 N N . GLY A 1 87 ? -2.059 -5.936 -17.168 1.00 81.25 87 GLY A N 1
ATOM 690 C CA . GLY A 1 87 ? -0.863 -6.167 -17.986 1.00 81.25 87 GLY A CA 1
ATOM 691 C C . GLY A 1 87 ? -0.121 -7.459 -17.623 1.00 81.25 87 GLY A C 1
ATOM 692 O O . GLY A 1 87 ? -0.741 -8.477 -17.321 1.00 81.25 87 GLY A O 1
ATOM 693 N N . ASP A 1 88 ? 1.212 -7.396 -17.629 1.00 79.06 88 ASP A N 1
ATOM 694 C CA . ASP A 1 88 ? 2.095 -8.536 -17.338 1.00 79.06 88 ASP A CA 1
ATOM 695 C C . ASP A 1 88 ? 2.401 -8.716 -15.839 1.00 79.06 88 ASP A C 1
ATOM 697 O O . ASP A 1 88 ? 3.195 -9.579 -15.450 1.00 79.06 88 ASP A O 1
ATOM 701 N N . PHE A 1 89 ? 1.791 -7.909 -14.968 1.00 74.56 89 PHE A N 1
ATOM 702 C CA . PHE A 1 89 ? 2.036 -7.983 -13.534 1.00 74.56 89 PHE A CA 1
ATOM 703 C C . PHE A 1 89 ? 1.275 -9.157 -12.916 1.00 74.56 89 PHE A C 1
ATOM 705 O O . PHE A 1 89 ? 0.053 -9.257 -13.020 1.00 74.56 89 PHE A O 1
ATOM 712 N N . ARG A 1 90 ? 1.995 -10.046 -12.224 1.00 70.62 90 ARG A N 1
ATOM 713 C CA . ARG A 1 90 ? 1.406 -11.156 -11.465 1.00 70.62 90 ARG A CA 1
ATOM 714 C C . ARG A 1 90 ? 1.556 -10.907 -9.972 1.00 70.62 90 ARG A C 1
ATOM 716 O O . ARG A 1 90 ? 2.629 -10.541 -9.505 1.00 70.62 90 ARG A O 1
ATOM 723 N N . TYR A 1 91 ? 0.475 -11.127 -9.231 1.00 66.00 91 TYR A N 1
ATOM 724 C CA . TYR A 1 91 ? 0.475 -11.063 -7.775 1.00 66.00 91 TYR A CA 1
ATOM 725 C C . TYR A 1 91 ? 0.581 -12.467 -7.175 1.00 66.00 91 TYR A C 1
ATOM 727 O O . TYR A 1 91 ? -0.133 -13.376 -7.596 1.00 66.00 91 TYR A O 1
ATOM 735 N N . SER A 1 92 ? 1.429 -12.621 -6.159 1.00 60.94 92 SER A N 1
ATOM 736 C CA . SER A 1 92 ? 1.455 -13.783 -5.272 1.00 60.94 92 SER A CA 1
ATOM 737 C C . SER A 1 92 ? 1.170 -13.321 -3.842 1.00 60.94 92 SER A C 1
ATOM 739 O O . SER A 1 92 ? 1.978 -12.591 -3.265 1.00 60.94 92 SER A O 1
ATOM 741 N N . SER A 1 93 ? 0.045 -13.734 -3.254 1.00 55.41 93 SER A N 1
ATOM 742 C CA . SER A 1 93 ? -0.142 -13.633 -1.802 1.00 55.41 93 SER A CA 1
ATOM 743 C C . SER A 1 93 ? 0.686 -14.719 -1.133 1.00 55.41 93 SER A C 1
ATOM 745 O O . SER A 1 93 ? 0.504 -15.894 -1.454 1.00 55.41 93 SER A O 1
ATOM 747 N N . TYR A 1 94 ? 1.538 -14.350 -0.182 1.00 48.41 94 TYR A N 1
ATOM 748 C CA . TYR A 1 94 ? 1.998 -15.304 0.822 1.00 48.41 94 TYR A CA 1
ATOM 749 C C . TYR A 1 94 ? 0.987 -15.273 1.970 1.00 48.41 94 TYR A C 1
ATOM 751 O O . TYR A 1 94 ? 0.703 -14.199 2.503 1.00 48.41 94 TYR A O 1
ATOM 759 N N . SER A 1 95 ? 0.374 -16.432 2.228 1.00 33.78 95 SER A N 1
ATOM 760 C CA . SER A 1 95 ? -0.540 -16.690 3.348 1.00 33.78 95 SER A CA 1
ATOM 761 C C . SER A 1 95 ? 0.194 -16.675 4.677 1.00 33.78 95 SER A C 1
ATOM 763 O O . SER A 1 95 ? 1.281 -17.300 4.705 1.00 33.78 95 SER A O 1
#